Protein AF-A0A7V4LSP0-F1 (afdb_monomer_lite)

pLDDT: mean 80.04, std 18.29, range [39.62, 95.56]

Structure (mmCIF, N/CA/C/O backbone):
data_AF-A0A7V4LSP0-F1
#
_entry.id   AF-A0A7V4LSP0-F1
#
loop_
_atom_site.group_PDB
_atom_site.id
_atom_site.type_symbol
_atom_site.label_atom_id
_atom_site.label_alt_id
_atom_site.label_comp_id
_atom_site.label_asym_id
_atom_site.label_entity_id
_atom_site.label_seq_id
_atom_site.pdbx_PDB_ins_code
_atom_site.Cartn_x
_atom_site.Cartn_y
_atom_site.Cartn_z
_atom_site.occupancy
_atom_site.B_iso_or_equiv
_atom_site.auth_seq_id
_atom_site.auth_comp_id
_atom_site.auth_asym_id
_atom_site.auth_atom_id
_atom_site.pdbx_PDB_model_num
ATOM 1 N N . MET A 1 1 ? -44.262 -15.028 1.780 1.00 39.62 1 MET A N 1
ATOM 2 C CA . MET A 1 1 ? -43.060 -15.680 1.223 1.00 39.62 1 MET A CA 1
ATOM 3 C C . MET A 1 1 ? -42.095 -14.591 0.807 1.00 39.62 1 MET A C 1
ATOM 5 O O . MET A 1 1 ? -42.465 -13.709 0.047 1.00 39.62 1 MET A O 1
ATOM 9 N N . SER A 1 2 ? -40.934 -14.602 1.445 1.00 48.31 2 SER A N 1
ATOM 10 C CA . SER A 1 2 ? -39.874 -13.602 1.393 1.00 48.31 2 SER A CA 1
ATOM 11 C C . SER A 1 2 ? -39.230 -13.470 0.014 1.00 48.31 2 SER A C 1
ATOM 13 O O . SER A 1 2 ? -39.132 -14.453 -0.711 1.00 48.31 2 SER A O 1
ATOM 15 N N . GLY A 1 3 ? -38.656 -12.297 -0.259 1.00 48.94 3 GLY A N 1
ATOM 16 C CA . GLY A 1 3 ? -37.462 -12.210 -1.098 1.00 48.94 3 GLY A CA 1
ATOM 17 C C . GLY A 1 3 ? -37.535 -11.195 -2.226 1.00 48.94 3 GLY A C 1
ATOM 18 O O . GLY A 1 3 ? -37.890 -11.529 -3.349 1.00 48.94 3 GLY A O 1
ATOM 19 N N . THR A 1 4 ? -37.062 -9.977 -1.973 1.00 49.97 4 THR A N 1
ATOM 20 C CA . THR A 1 4 ? -36.432 -9.178 -3.033 1.00 49.97 4 THR A CA 1
ATOM 21 C C . THR A 1 4 ? -35.316 -8.341 -2.420 1.00 49.97 4 THR A C 1
ATOM 23 O O . THR A 1 4 ? -35.456 -7.154 -2.156 1.00 49.97 4 THR A O 1
ATOM 26 N N . GLY A 1 5 ? -34.200 -9.003 -2.122 1.00 51.50 5 GLY A N 1
ATOM 27 C CA . GLY A 1 5 ? -32.934 -8.337 -1.842 1.00 51.50 5 GLY A CA 1
ATOM 28 C C . GLY A 1 5 ? -32.097 -8.319 -3.112 1.00 51.50 5 GLY A C 1
ATOM 29 O O . GLY A 1 5 ? -31.270 -9.205 -3.298 1.00 51.50 5 GLY A O 1
ATOM 30 N N . LEU A 1 6 ? -32.309 -7.338 -3.991 1.00 52.31 6 LEU A N 1
ATOM 31 C CA . LEU A 1 6 ? -31.397 -7.102 -5.108 1.00 52.31 6 LEU A CA 1
ATOM 32 C C . LEU A 1 6 ? -30.234 -6.243 -4.591 1.00 52.31 6 LEU A C 1
ATOM 34 O O . LEU A 1 6 ? -30.315 -5.018 -4.536 1.00 52.31 6 LEU A O 1
ATOM 38 N N . ARG A 1 7 ? -29.156 -6.893 -4.144 1.00 53.59 7 ARG A N 1
ATOM 39 C CA . ARG A 1 7 ? -27.875 -6.213 -3.924 1.00 53.59 7 ARG A CA 1
ATOM 40 C C . ARG A 1 7 ? -27.174 -6.119 -5.274 1.00 53.59 7 ARG A C 1
ATOM 42 O O . ARG A 1 7 ? -26.738 -7.131 -5.811 1.00 53.59 7 ARG A O 1
ATOM 49 N N . VAL A 1 8 ? -27.085 -4.907 -5.815 1.00 42.62 8 VAL A N 1
ATOM 50 C CA . VAL A 1 8 ? -26.252 -4.598 -6.981 1.00 42.62 8 VAL A CA 1
ATOM 51 C C . VAL A 1 8 ? -24.793 -4.746 -6.547 1.00 42.62 8 VAL A C 1
ATOM 53 O O . VAL A 1 8 ? -24.240 -3.876 -5.876 1.00 42.62 8 VAL A O 1
ATOM 56 N N . ALA A 1 9 ? -24.186 -5.890 -6.859 1.00 42.22 9 ALA A N 1
ATOM 57 C CA . ALA A 1 9 ? -22.757 -6.093 -6.692 1.00 42.22 9 ALA A CA 1
ATOM 58 C C . ALA A 1 9 ? -22.023 -5.376 -7.835 1.00 42.22 9 ALA A C 1
ATOM 60 O O . ALA A 1 9 ? -22.180 -5.726 -8.999 1.00 42.22 9 ALA A O 1
ATOM 61 N N . ALA A 1 10 ? -21.299 -4.329 -7.441 1.00 40.44 10 ALA A N 1
ATOM 62 C CA . ALA A 1 10 ? -20.162 -3.673 -8.082 1.00 40.44 10 ALA A CA 1
ATOM 63 C C . ALA A 1 10 ? -19.897 -3.973 -9.572 1.00 40.44 10 ALA A C 1
ATOM 65 O O . ALA A 1 10 ? -19.466 -5.062 -9.943 1.00 40.44 10 ALA A O 1
ATOM 66 N N . ALA A 1 11 ? -20.015 -2.924 -10.389 1.00 40.06 11 ALA A N 1
ATOM 67 C CA . ALA A 1 11 ? -19.387 -2.837 -11.699 1.00 40.06 11 ALA A CA 1
ATOM 68 C C . ALA A 1 11 ? -17.893 -3.211 -11.607 1.00 40.06 11 ALA A C 1
ATOM 70 O O . ALA A 1 11 ? -17.111 -2.524 -10.945 1.00 40.06 11 ALA A O 1
ATOM 71 N N . ALA A 1 12 ? -17.509 -4.306 -12.262 1.00 40.72 12 ALA A N 1
ATOM 72 C CA . ALA A 1 12 ? -16.120 -4.592 -12.589 1.00 40.72 12 ALA A CA 1
ATOM 73 C C . ALA A 1 12 ? -15.715 -3.670 -13.757 1.00 40.72 12 ALA A C 1
ATOM 75 O O . ALA A 1 12 ? -16.438 -3.633 -14.755 1.00 40.72 12 ALA A O 1
ATOM 76 N N . PRO A 1 13 ? -14.628 -2.885 -13.648 1.00 44.31 13 PRO A N 1
ATOM 77 C CA . PRO A 1 13 ? -14.206 -2.014 -14.733 1.00 44.31 13 PRO A CA 1
ATOM 78 C C . PRO A 1 13 ? -13.629 -2.838 -15.892 1.00 44.31 13 PRO A C 1
ATOM 80 O O . PRO A 1 13 ? -12.996 -3.874 -15.692 1.00 44.31 13 PRO A O 1
ATOM 83 N N . GLU A 1 14 ? -13.889 -2.350 -17.101 1.00 42.56 14 GLU A N 1
ATOM 84 C CA . GLU A 1 14 ? -13.609 -2.971 -18.394 1.00 42.56 14 GLU A CA 1
ATOM 85 C C . GLU A 1 14 ? -12.152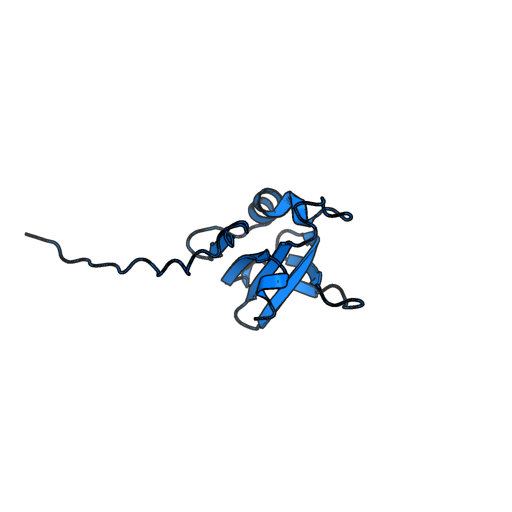 -3.430 -18.572 1.00 42.56 14 GLU A C 1
ATOM 87 O O . GLU A 1 14 ? -11.186 -2.703 -18.321 1.00 42.56 14 GLU A O 1
ATOM 92 N N . GLN A 1 15 ? -12.021 -4.657 -19.075 1.00 41.47 15 GLN A N 1
ATOM 93 C CA . GLN A 1 15 ? -10.775 -5.333 -19.414 1.00 41.47 15 GLN A CA 1
ATOM 94 C C . GLN A 1 15 ? -10.058 -4.655 -20.589 1.00 41.47 15 GLN A C 1
ATOM 96 O O . GLN A 1 15 ? -10.555 -4.632 -21.714 1.00 41.47 15 GLN A O 1
ATOM 101 N N . LYS A 1 16 ? -8.822 -4.192 -20.363 1.00 43.00 16 LYS A N 1
ATOM 102 C CA . LYS A 1 16 ? -7.836 -4.007 -21.438 1.00 43.00 16 LYS A CA 1
ATOM 103 C C . LYS A 1 16 ? -7.025 -5.291 -21.585 1.00 43.00 16 LYS A C 1
ATOM 105 O O . LYS A 1 16 ? -6.235 -5.640 -20.711 1.00 43.00 16 LYS A O 1
ATOM 110 N N . ALA A 1 17 ? -7.232 -5.977 -22.704 1.00 41.53 17 ALA A N 1
ATOM 111 C CA . ALA A 1 17 ? -6.525 -7.195 -23.076 1.00 41.53 17 ALA A CA 1
ATOM 112 C C . ALA A 1 17 ? -4.993 -7.021 -22.987 1.00 41.53 17 ALA A C 1
ATOM 114 O O . ALA A 1 17 ? -4.429 -6.104 -23.582 1.00 41.53 17 ALA A O 1
ATOM 115 N N . GLY A 1 18 ? -4.331 -7.915 -22.244 1.00 52.09 18 GLY A N 1
ATOM 116 C CA . GLY A 1 18 ? -2.868 -8.044 -22.195 1.00 52.09 18 GLY A CA 1
ATOM 117 C C . GLY A 1 18 ? -2.161 -7.470 -20.961 1.00 52.09 18 GLY A C 1
ATOM 118 O O . GLY A 1 18 ? -0.952 -7.651 -20.840 1.00 52.09 18 GLY A O 1
ATOM 119 N N . ARG A 1 19 ? -2.870 -6.817 -20.030 1.00 54.78 19 ARG A N 1
ATOM 120 C CA . ARG A 1 19 ? -2.296 -6.352 -18.751 1.00 54.78 19 ARG A CA 1
ATOM 121 C C . ARG A 1 19 ? -2.916 -7.116 -17.578 1.00 54.78 19 ARG A C 1
ATOM 123 O O . ARG A 1 19 ? -4.108 -7.415 -17.640 1.00 54.78 19 ARG A O 1
ATOM 130 N N . PRO A 1 20 ? -2.143 -7.456 -16.528 1.00 57.84 20 PRO A N 1
ATOM 131 C CA . PRO A 1 20 ? -2.702 -8.091 -15.340 1.00 57.84 20 PRO A CA 1
ATOM 132 C C . PRO A 1 20 ? -3.793 -7.195 -14.749 1.00 57.84 20 PRO A C 1
ATOM 134 O O . PRO A 1 20 ? -3.569 -5.999 -14.553 1.00 57.84 20 PRO A O 1
ATOM 137 N N . GLU A 1 21 ? -4.975 -7.769 -14.505 1.00 65.25 21 GLU A N 1
ATOM 138 C CA . GLU A 1 21 ? -6.111 -7.027 -13.959 1.00 65.25 21 GLU A CA 1
ATOM 139 C C . GLU A 1 21 ? -5.721 -6.329 -12.647 1.00 65.25 21 GLU A C 1
ATOM 141 O O . GLU A 1 21 ? -5.006 -6.912 -11.817 1.00 65.25 21 GLU A O 1
ATOM 146 N N . PRO A 1 22 ? -6.182 -5.082 -12.436 1.00 76.50 22 PRO A N 1
ATOM 147 C CA . PRO A 1 22 ? -5.886 -4.363 -11.217 1.00 76.50 22 PRO A CA 1
ATOM 148 C C . PRO A 1 22 ? -6.498 -5.101 -10.024 1.00 76.50 22 PRO A C 1
ATOM 150 O O . PRO A 1 22 ? -7.713 -5.275 -9.934 1.00 76.50 22 PRO A O 1
ATOM 153 N N . LYS A 1 23 ? -5.655 -5.533 -9.082 1.00 87.50 23 LYS A N 1
ATOM 154 C CA . LYS A 1 23 ? -6.122 -6.214 -7.868 1.00 87.50 23 LYS A CA 1
ATOM 155 C C . LYS A 1 23 ? -6.545 -5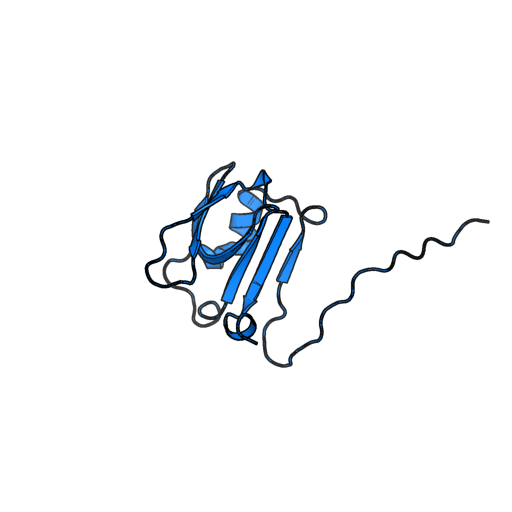.171 -6.852 1.00 87.50 23 LYS A C 1
ATOM 157 O O . LYS A 1 23 ? -5.709 -4.381 -6.419 1.00 87.50 23 LYS A O 1
ATOM 162 N N . ILE A 1 24 ? -7.818 -5.180 -6.471 1.00 91.38 24 ILE A N 1
ATOM 163 C CA . ILE A 1 24 ? -8.408 -4.214 -5.540 1.00 91.38 24 ILE A CA 1
ATOM 164 C C . ILE A 1 24 ? -8.739 -4.926 -4.232 1.00 91.38 24 ILE A C 1
ATOM 166 O O . ILE A 1 24 ? -9.481 -5.903 -4.216 1.00 91.38 24 ILE A O 1
ATOM 170 N N . TYR A 1 25 ? -8.221 -4.397 -3.131 1.00 93.94 25 TYR A N 1
ATOM 171 C CA . TYR A 1 25 ? -8.506 -4.851 -1.781 1.00 93.94 25 TYR A CA 1
ATOM 172 C C . TYR A 1 25 ? -9.188 -3.710 -1.038 1.00 93.94 25 TYR A C 1
ATOM 174 O O . TYR A 1 25 ? -8.608 -2.632 -0.896 1.00 93.94 25 TYR A O 1
ATOM 182 N N . LYS A 1 26 ? -10.403 -3.935 -0.537 1.00 93.62 26 LYS A N 1
ATOM 183 C CA . LYS A 1 26 ? -11.174 -2.935 0.214 1.00 93.62 26 LYS A CA 1
ATOM 184 C C . LYS A 1 26 ? -11.250 -3.288 1.690 1.00 93.62 26 LYS A C 1
ATOM 186 O O . LYS A 1 26 ? -11.352 -4.461 2.061 1.00 93.62 26 LYS A O 1
ATOM 191 N N . ARG A 1 27 ? -11.247 -2.260 2.538 1.00 87.00 27 ARG A N 1
ATOM 192 C CA . ARG A 1 27 ? -11.562 -2.417 3.957 1.00 87.00 27 ARG A CA 1
ATOM 193 C C . ARG A 1 27 ? -13.037 -2.792 4.089 1.00 87.00 27 ARG A C 1
ATOM 195 O O . ARG A 1 27 ? -13.902 -2.050 3.640 1.00 87.00 27 ARG A O 1
ATOM 202 N N . GLY A 1 28 ? -13.301 -3.948 4.689 1.00 89.06 28 GLY A N 1
ATOM 203 C CA . GLY A 1 28 ? -14.632 -4.563 4.766 1.00 89.06 28 GLY A CA 1
ATOM 204 C C . GLY A 1 28 ? -14.619 -5.987 4.218 1.00 89.06 28 GLY A C 1
ATOM 205 O O . GLY A 1 28 ? -15.096 -6.894 4.890 1.00 89.06 28 GLY A O 1
ATOM 206 N N . ASP A 1 29 ? -13.962 -6.184 3.073 1.00 90.50 29 ASP A N 1
ATOM 207 C CA . ASP A 1 29 ? -13.731 -7.514 2.493 1.00 90.50 29 ASP A CA 1
ATOM 208 C C . ASP A 1 29 ? -12.465 -8.155 3.076 1.00 90.50 29 ASP A C 1
ATOM 210 O O . ASP A 1 29 ? -12.396 -9.365 3.290 1.00 90.50 29 ASP A O 1
ATOM 214 N N . TYR A 1 30 ? -11.460 -7.322 3.373 1.00 92.06 30 TYR A N 1
ATOM 215 C CA . TYR A 1 30 ? -10.176 -7.746 3.918 1.00 92.06 30 TYR A CA 1
ATOM 216 C C . TYR A 1 30 ? -9.840 -7.019 5.220 1.00 92.06 30 TYR A C 1
ATOM 218 O O . TYR A 1 30 ? -10.105 -5.825 5.396 1.00 92.06 30 TYR A O 1
ATOM 226 N N . THR A 1 31 ? -9.185 -7.739 6.133 1.00 92.44 31 THR A N 1
ATOM 227 C CA . THR A 1 31 ? -8.592 -7.158 7.340 1.00 92.44 31 THR A CA 1
ATOM 228 C C . THR A 1 31 ? -7.167 -6.700 7.049 1.00 92.44 31 THR A C 1
ATOM 230 O O . THR A 1 31 ? -6.244 -7.511 6.961 1.00 92.44 31 THR A O 1
ATOM 233 N N . PHE A 1 32 ? -6.969 -5.387 6.941 1.00 93.44 32 PHE A N 1
ATOM 234 C CA . PHE A 1 32 ? -5.636 -4.814 6.769 1.00 93.44 32 PHE A CA 1
ATOM 235 C C . PHE A 1 32 ? -4.880 -4.799 8.094 1.00 93.44 32 PHE A C 1
ATOM 237 O O . PHE A 1 32 ? -5.154 -4.002 8.988 1.00 93.44 32 PHE A O 1
ATOM 244 N N . ASN A 1 33 ? -3.912 -5.703 8.198 1.00 93.75 33 ASN A N 1
ATOM 245 C CA . ASN A 1 33 ? -2.911 -5.754 9.252 1.00 93.75 33 ASN A CA 1
ATOM 246 C C . ASN A 1 33 ? -1.531 -6.013 8.628 1.00 93.75 33 ASN A C 1
ATOM 248 O O . ASN A 1 33 ? -1.422 -6.310 7.435 1.00 93.75 33 ASN A O 1
ATOM 252 N N . ARG A 1 34 ? -0.476 -5.929 9.443 1.00 93.38 34 ARG A N 1
ATOM 253 C CA . ARG A 1 34 ? 0.901 -6.175 8.998 1.00 93.38 34 ARG A CA 1
ATOM 254 C C . ARG A 1 34 ? 1.049 -7.488 8.220 1.00 93.38 34 ARG A C 1
ATOM 256 O O . ARG A 1 34 ? 1.582 -7.476 7.117 1.00 93.38 34 ARG A O 1
ATOM 263 N N . ARG A 1 35 ? 0.522 -8.597 8.756 1.00 93.31 35 ARG A N 1
ATOM 264 C CA . ARG A 1 35 ? 0.641 -9.934 8.149 1.00 93.31 35 ARG A CA 1
ATOM 265 C C . ARG A 1 35 ? -0.031 -10.001 6.780 1.00 93.31 35 ARG A C 1
ATOM 267 O O . ARG A 1 35 ? 0.523 -10.594 5.857 1.00 93.31 35 ARG A O 1
ATOM 274 N N . PHE A 1 36 ? -1.211 -9.397 6.644 1.00 93.69 36 PHE A N 1
ATOM 275 C CA . PHE A 1 36 ? -1.912 -9.306 5.368 1.00 93.69 36 PHE A CA 1
ATOM 276 C C . PHE A 1 36 ? -1.047 -8.588 4.332 1.00 93.69 36 PHE A C 1
ATOM 278 O O . PHE A 1 36 ? -0.852 -9.115 3.239 1.00 93.69 36 PHE A O 1
ATOM 285 N N . ILE A 1 37 ? -0.477 -7.435 4.699 1.00 94.00 37 ILE A N 1
ATOM 286 C CA . ILE A 1 37 ? 0.325 -6.632 3.775 1.00 94.00 37 ILE A CA 1
ATOM 287 C C . ILE A 1 37 ? 1.613 -7.369 3.381 1.00 94.00 37 ILE A C 1
ATOM 289 O O . ILE A 1 37 ? 1.921 -7.474 2.196 1.00 94.00 37 ILE A O 1
ATOM 293 N N . GLU A 1 38 ? 2.331 -7.939 4.350 1.00 92.06 38 GLU A N 1
ATOM 294 C CA . GLU A 1 38 ? 3.550 -8.722 4.101 1.00 92.06 38 GLU A CA 1
ATOM 295 C C . GLU A 1 38 ? 3.291 -9.920 3.178 1.00 92.06 38 GLU A C 1
ATOM 297 O O . GLU A 1 38 ? 4.107 -10.221 2.311 1.00 92.06 38 GLU A O 1
ATOM 302 N N . THR A 1 39 ? 2.140 -10.582 3.325 1.00 91.19 39 THR A N 1
ATOM 303 C CA . THR A 1 39 ? 1.805 -11.770 2.528 1.00 91.19 39 THR A CA 1
ATOM 304 C C . THR A 1 39 ? 1.354 -11.395 1.116 1.00 91.19 39 THR A C 1
ATOM 306 O O . THR A 1 39 ? 1.874 -11.933 0.140 1.00 91.19 39 THR A O 1
ATOM 309 N N . GLN A 1 40 ? 0.391 -10.476 0.990 1.00 91.31 40 GLN A N 1
ATOM 310 C CA . GLN A 1 40 ? -0.219 -10.136 -0.301 1.00 91.31 40 GLN A CA 1
ATOM 311 C C . GLN A 1 40 ? 0.675 -9.252 -1.176 1.00 91.31 40 GLN A C 1
ATOM 313 O O . GLN A 1 40 ? 0.576 -9.310 -2.400 1.00 91.31 40 GLN A O 1
ATOM 318 N N . PHE A 1 41 ? 1.559 -8.456 -0.569 1.00 91.25 41 PHE A N 1
ATOM 319 C CA . PHE A 1 41 ? 2.402 -7.485 -1.272 1.00 91.25 41 PHE A CA 1
ATOM 320 C C . PHE A 1 41 ? 3.897 -7.750 -1.074 1.00 91.25 41 PHE A C 1
ATOM 322 O O . PHE A 1 41 ? 4.704 -6.833 -1.191 1.00 91.25 41 PHE A O 1
ATOM 329 N N . SER A 1 42 ? 4.282 -9.001 -0.806 1.00 89.50 42 SER A N 1
ATOM 330 C CA . SER A 1 42 ? 5.681 -9.420 -0.615 1.00 89.50 42 SER A CA 1
ATOM 331 C C . SER A 1 42 ? 6.633 -8.925 -1.720 1.00 89.50 42 SER A C 1
ATOM 333 O O . SER A 1 42 ? 7.750 -8.500 -1.423 1.00 89.50 42 SER A O 1
ATOM 335 N N . GLY A 1 43 ? 6.184 -8.891 -2.981 1.00 86.62 43 GLY A N 1
ATOM 336 C CA . GLY A 1 43 ? 6.953 -8.358 -4.115 1.00 86.62 43 GLY A CA 1
ATOM 337 C C . GLY A 1 43 ? 7.330 -6.875 -3.979 1.00 86.62 43 GLY A C 1
ATOM 338 O O . GLY A 1 43 ? 8.417 -6.475 -4.389 1.00 86.62 43 GLY A O 1
ATOM 339 N N . PHE A 1 44 ? 6.501 -6.070 -3.304 1.00 89.06 44 PHE A N 1
ATOM 340 C CA . PHE A 1 44 ? 6.731 -4.635 -3.095 1.00 89.06 44 PHE A CA 1
ATOM 341 C C . PHE A 1 44 ? 7.722 -4.320 -1.968 1.00 89.06 44 PHE A C 1
ATOM 343 O O . PHE A 1 44 ? 8.095 -3.160 -1.815 1.00 89.06 44 PHE A O 1
ATOM 350 N N . PHE A 1 45 ? 8.171 -5.309 -1.191 1.00 88.88 45 PHE A N 1
ATOM 351 C CA . PHE A 1 45 ? 9.238 -5.127 -0.195 1.00 88.88 45 PHE A CA 1
ATOM 352 C C . PHE A 1 45 ? 10.640 -5.276 -0.797 1.00 88.88 45 PHE A C 1
ATOM 354 O O . PHE A 1 45 ? 11.642 -4.994 -0.138 1.00 88.88 45 PHE A O 1
ATOM 361 N N . ARG A 1 46 ? 10.741 -5.733 -2.050 1.00 84.81 46 ARG A N 1
ATOM 362 C CA . ARG A 1 46 ? 12.031 -5.915 -2.715 1.00 84.81 46 ARG A CA 1
ATOM 363 C C . ARG A 1 46 ? 12.601 -4.568 -3.148 1.00 84.81 46 ARG A C 1
ATOM 365 O O . ARG A 1 46 ? 11.905 -3.726 -3.711 1.00 84.81 46 ARG A O 1
ATOM 372 N N . LEU A 1 47 ? 13.904 -4.386 -2.926 1.00 74.31 47 LEU A N 1
ATOM 373 C CA . LEU A 1 47 ? 14.625 -3.196 -3.387 1.00 74.31 47 LEU A CA 1
ATOM 374 C C . LEU A 1 47 ? 14.714 -3.151 -4.922 1.00 74.31 47 LEU A C 1
ATOM 376 O O . LEU A 1 47 ? 14.621 -2.078 -5.516 1.00 74.31 47 LEU A O 1
ATOM 380 N N . VAL A 1 48 ? 14.871 -4.325 -5.541 1.00 70.44 48 VAL A N 1
ATOM 381 C CA . VAL A 1 48 ? 14.923 -4.522 -6.992 1.00 70.44 48 VAL A CA 1
ATOM 382 C C . VAL A 1 48 ? 13.648 -5.256 -7.413 1.00 70.44 48 VAL A C 1
ATOM 384 O O . VAL A 1 48 ? 13.510 -6.444 -7.107 1.00 70.44 48 VAL A O 1
ATOM 387 N N . PRO A 1 49 ? 12.696 -4.566 -8.064 1.00 67.94 49 PRO A N 1
ATOM 388 C CA . PRO A 1 49 ? 11.524 -5.209 -8.641 1.00 67.94 49 PRO A CA 1
ATOM 389 C C . PRO A 1 49 ? 11.948 -6.216 -9.709 1.00 67.94 49 PRO A C 1
ATOM 391 O O . PRO A 1 49 ? 12.883 -5.960 -10.469 1.00 67.94 49 PRO A O 1
ATOM 394 N N . SER A 1 50 ? 11.253 -7.347 -9.783 1.00 67.56 50 SER A N 1
ATOM 395 C CA . SER A 1 50 ? 11.418 -8.263 -10.912 1.00 67.56 50 SER A CA 1
ATOM 396 C C . SER A 1 50 ? 10.888 -7.622 -12.204 1.00 67.56 50 SER A C 1
ATOM 398 O O . SER A 1 50 ? 10.072 -6.702 -12.149 1.00 67.56 50 SER A O 1
ATOM 400 N N . GLU A 1 51 ? 11.312 -8.102 -13.378 1.00 65.75 51 GLU A N 1
ATOM 401 C CA . GLU A 1 51 ? 10.857 -7.569 -14.678 1.00 65.75 51 GLU A CA 1
ATOM 402 C C . GLU A 1 51 ? 9.323 -7.546 -14.825 1.00 65.75 51 GLU A C 1
ATOM 404 O O . GLU A 1 51 ? 8.786 -6.663 -15.482 1.00 65.75 51 GLU A O 1
ATOM 409 N N . ALA A 1 52 ? 8.618 -8.472 -14.165 1.00 65.56 52 ALA A N 1
ATOM 410 C CA . ALA A 1 52 ? 7.157 -8.542 -14.150 1.00 65.56 52 ALA A CA 1
ATOM 411 C C . ALA A 1 52 ? 6.493 -7.541 -13.181 1.00 65.56 52 ALA A C 1
ATOM 413 O O . ALA A 1 52 ? 5.316 -7.220 -13.326 1.00 65.56 52 ALA A O 1
ATOM 414 N N . GLU A 1 53 ? 7.229 -7.059 -12.178 1.00 65.88 53 GLU A N 1
ATOM 415 C CA . GLU A 1 53 ? 6.729 -6.173 -11.119 1.00 65.88 53 GLU A CA 1
ATOM 416 C C . GLU A 1 53 ? 7.228 -4.730 -11.283 1.00 65.88 53 GLU A C 1
ATOM 418 O O . GLU A 1 53 ? 6.684 -3.822 -10.660 1.00 65.88 53 GLU A O 1
ATOM 423 N N . LYS A 1 54 ? 8.240 -4.491 -12.132 1.00 72.38 54 LYS A N 1
ATOM 424 C CA . LYS A 1 54 ? 8.858 -3.168 -12.346 1.00 72.38 54 LYS A CA 1
ATOM 425 C C . LYS A 1 54 ? 7.868 -2.103 -12.817 1.00 72.38 54 LYS A C 1
ATOM 427 O O . LYS A 1 54 ? 8.093 -0.910 -12.598 1.00 72.38 54 LYS A O 1
ATOM 432 N N . ASP A 1 55 ? 6.802 -2.544 -13.473 1.00 80.12 55 ASP A N 1
ATOM 433 C CA . ASP A 1 55 ? 5.767 -1.686 -14.023 1.00 80.12 55 ASP A CA 1
ATOM 434 C C . ASP A 1 55 ? 4.496 -1.667 -13.159 1.00 80.12 55 ASP A C 1
ATOM 436 O O . ASP A 1 55 ? 3.543 -0.973 -13.501 1.00 80.12 55 ASP A O 1
ATOM 440 N N . LEU A 1 56 ? 4.475 -2.369 -12.021 1.00 85.50 56 LEU A N 1
ATOM 441 C CA . LEU A 1 56 ? 3.364 -2.346 -11.073 1.00 85.50 56 LEU A CA 1
ATOM 442 C C . LEU A 1 56 ? 3.560 -1.271 -9.999 1.00 85.50 56 LEU A C 1
ATOM 444 O O . LEU A 1 56 ? 4.671 -0.966 -9.566 1.00 85.50 56 LEU A O 1
ATOM 448 N N . VAL A 1 57 ? 2.447 -0.707 -9.544 1.00 90.06 57 VAL A N 1
ATOM 449 C CA . VAL A 1 57 ? 2.378 0.324 -8.507 1.00 90.06 57 VAL A CA 1
ATOM 450 C C . VAL A 1 57 ? 1.355 -0.060 -7.449 1.00 90.06 57 VAL A C 1
ATOM 452 O O . VAL A 1 57 ? 0.321 -0.662 -7.755 1.00 90.06 57 VAL A O 1
ATOM 455 N N . LEU A 1 58 ? 1.637 0.320 -6.203 1.00 91.75 58 LEU A N 1
ATOM 456 C CA . LEU A 1 58 ? 0.685 0.232 -5.106 1.00 91.75 58 LEU A CA 1
ATOM 457 C C . LEU A 1 58 ? -0.064 1.560 -4.992 1.00 91.75 58 LEU A C 1
ATOM 459 O O . LEU A 1 58 ? 0.541 2.603 -4.752 1.00 91.75 58 LEU A O 1
ATOM 463 N N . VAL A 1 59 ? -1.380 1.517 -5.129 1.00 92.94 59 VAL A N 1
ATOM 464 C CA . VAL A 1 59 ? -2.267 2.658 -4.917 1.00 92.94 59 VAL A CA 1
ATOM 465 C C . VAL A 1 59 ? -2.929 2.485 -3.559 1.00 92.94 59 VAL A C 1
ATOM 467 O O . VAL A 1 59 ? -3.709 1.557 -3.363 1.00 92.94 59 VAL A O 1
ATOM 470 N N . ILE A 1 60 ? -2.606 3.347 -2.603 1.00 94.62 60 ILE A N 1
ATOM 471 C CA . ILE A 1 60 ? -3.127 3.269 -1.237 1.00 94.62 60 ILE A CA 1
ATOM 472 C C . ILE A 1 60 ? -4.066 4.440 -1.022 1.00 94.62 60 ILE A C 1
ATOM 474 O O . ILE A 1 60 ? -3.630 5.588 -0.954 1.00 94.62 60 ILE A O 1
ATOM 478 N N . ARG A 1 61 ? -5.356 4.156 -0.877 1.00 95.06 61 ARG A N 1
ATOM 479 C CA . ARG A 1 61 ? -6.367 5.177 -0.637 1.00 95.06 61 ARG A CA 1
ATOM 480 C C . ARG A 1 61 ? -6.651 5.291 0.850 1.00 95.06 61 ARG A C 1
ATOM 482 O O . ARG A 1 61 ? -7.002 4.313 1.510 1.00 95.06 61 ARG A O 1
ATOM 489 N N . THR A 1 62 ? -6.545 6.506 1.362 1.00 93.81 62 THR A N 1
ATOM 490 C CA . THR A 1 62 ? -6.977 6.881 2.710 1.00 93.81 62 THR A CA 1
ATOM 491 C C . THR A 1 62 ? -8.086 7.934 2.608 1.00 93.81 62 THR A C 1
ATOM 493 O O . THR A 1 62 ? -8.237 8.542 1.548 1.00 93.81 62 THR A O 1
ATOM 496 N N . PRO A 1 63 ? -8.847 8.203 3.685 1.00 90.38 63 PRO A N 1
ATOM 497 C CA . PRO A 1 63 ? -9.821 9.294 3.712 1.00 90.38 63 PRO A CA 1
ATOM 498 C C . PRO A 1 63 ? -9.221 10.671 3.403 1.00 90.38 63 PRO A C 1
ATOM 500 O O . PRO A 1 63 ? -9.931 11.554 2.940 1.00 90.38 63 PRO A O 1
ATOM 503 N N . LYS A 1 64 ? -7.924 10.860 3.680 1.00 90.00 64 LYS A N 1
ATOM 504 C CA . LYS A 1 64 ? -7.227 12.137 3.487 1.00 90.00 64 LYS A CA 1
ATOM 505 C C . LYS A 1 64 ? -6.739 12.308 2.052 1.00 90.00 64 LYS A C 1
ATOM 507 O O . LYS A 1 64 ? -6.887 13.382 1.485 1.00 90.00 64 LYS A O 1
ATOM 512 N N . GLN A 1 65 ? -6.117 11.267 1.499 1.00 91.62 65 GLN A N 1
ATOM 513 C CA . GLN A 1 65 ? -5.512 11.293 0.167 1.00 91.62 65 GLN A CA 1
ATOM 514 C C . GLN A 1 65 ? -5.167 9.893 -0.352 1.00 91.62 65 GLN A C 1
ATOM 516 O O . GLN A 1 65 ? -5.212 8.897 0.380 1.00 91.62 65 GLN A O 1
ATOM 521 N N . GLU A 1 66 ? -4.782 9.837 -1.623 1.00 92.44 66 GLU A N 1
ATOM 522 C CA . GLU A 1 66 ? -4.288 8.642 -2.296 1.00 92.44 66 GLU A CA 1
ATOM 523 C C . GLU A 1 66 ? -2.766 8.709 -2.464 1.00 92.44 66 GLU A C 1
ATOM 525 O O . GLU A 1 66 ? -2.214 9.740 -2.847 1.00 92.44 66 GLU A O 1
ATOM 530 N N . TYR A 1 67 ? -2.087 7.601 -2.176 1.00 92.81 67 TYR A N 1
ATOM 531 C CA . TYR A 1 67 ? -0.642 7.473 -2.306 1.00 92.81 67 TYR A CA 1
ATOM 532 C C . TYR A 1 67 ? -0.284 6.482 -3.407 1.00 92.81 67 TYR A C 1
ATOM 534 O O . TYR A 1 67 ? -0.760 5.347 -3.408 1.00 92.81 67 TYR A O 1
ATOM 542 N N . LEU A 1 68 ? 0.618 6.894 -4.295 1.00 92.25 68 LEU A N 1
ATOM 543 C CA . LEU A 1 68 ? 1.188 6.055 -5.345 1.00 92.25 68 LEU A CA 1
ATOM 544 C C . LEU A 1 68 ? 2.587 5.605 -4.936 1.00 92.25 68 LEU A C 1
ATOM 546 O O . LEU A 1 68 ? 3.543 6.381 -5.004 1.00 92.25 68 LEU A O 1
ATOM 550 N N . ALA A 1 69 ? 2.708 4.355 -4.506 1.00 91.94 69 ALA A N 1
ATOM 551 C CA . ALA A 1 69 ? 3.950 3.764 -4.037 1.00 91.94 69 ALA A CA 1
ATOM 552 C C . ALA A 1 69 ? 4.578 2.841 -5.080 1.00 91.94 69 ALA A C 1
ATOM 554 O O . ALA A 1 69 ? 3.915 1.997 -5.683 1.00 91.94 69 ALA A O 1
ATOM 555 N N . LYS A 1 70 ? 5.898 2.962 -5.231 1.00 89.81 70 LYS A N 1
ATOM 556 C CA . LYS A 1 70 ? 6.721 2.016 -5.990 1.00 89.81 70 LYS A CA 1
ATOM 557 C C . LYS A 1 70 ? 7.115 0.807 -5.142 1.00 89.81 70 LYS A C 1
ATOM 559 O O . LYS A 1 70 ? 7.226 -0.296 -5.659 1.00 89.81 70 LYS A O 1
ATOM 564 N N . ARG A 1 71 ? 7.365 1.021 -3.848 1.00 91.19 71 ARG A N 1
ATOM 565 C CA . ARG A 1 71 ? 7.740 -0.036 -2.900 1.00 91.19 71 ARG A C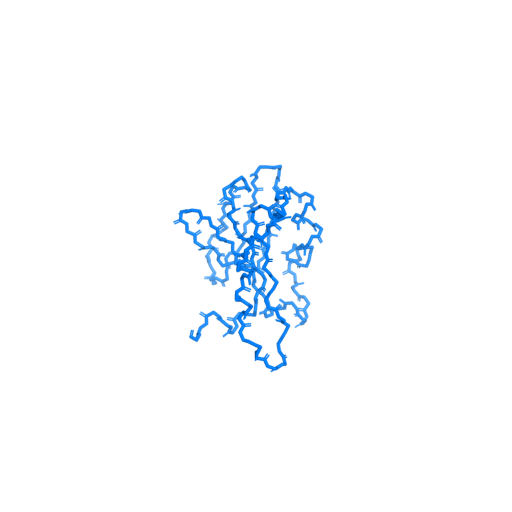A 1
ATOM 566 C C . ARG A 1 71 ? 7.311 0.307 -1.478 1.00 91.19 71 ARG A C 1
ATOM 568 O O . ARG A 1 71 ? 7.064 1.473 -1.160 1.00 91.19 71 ARG A O 1
ATOM 575 N N . ILE A 1 72 ? 7.314 -0.705 -0.624 1.00 93.69 72 ILE A N 1
ATOM 576 C CA . ILE A 1 72 ? 7.169 -0.587 0.823 1.00 93.69 72 ILE A CA 1
ATOM 577 C C . ILE A 1 72 ? 8.571 -0.710 1.422 1.00 93.69 72 ILE A C 1
ATOM 579 O O . ILE A 1 72 ? 9.213 -1.749 1.300 1.00 93.69 72 ILE A O 1
ATOM 583 N N . SER A 1 73 ? 9.072 0.359 2.039 1.00 92.62 73 SER A N 1
ATOM 584 C CA . SER A 1 73 ? 10.406 0.364 2.652 1.00 92.62 73 SER A CA 1
ATOM 585 C C . SER A 1 73 ? 10.425 -0.405 3.971 1.00 92.62 73 SER A C 1
ATOM 587 O O . SER A 1 73 ? 11.375 -1.125 4.263 1.00 92.62 73 SER A O 1
ATOM 589 N N . ARG A 1 74 ? 9.386 -0.221 4.794 1.00 92.81 74 ARG A N 1
ATOM 590 C CA . ARG A 1 74 ? 9.256 -0.856 6.109 1.00 92.81 74 ARG A CA 1
ATOM 591 C C . ARG A 1 74 ? 7.800 -0.869 6.559 1.00 92.81 74 ARG A C 1
ATOM 593 O O . ARG A 1 74 ? 7.003 -0.028 6.151 1.00 92.81 74 ARG A O 1
ATOM 600 N N . ILE A 1 75 ? 7.461 -1.809 7.429 1.00 94.62 75 ILE A N 1
ATOM 601 C CA . ILE A 1 75 ? 6.124 -1.937 8.009 1.00 94.62 75 ILE A CA 1
ATOM 602 C C . ILE A 1 75 ? 6.227 -2.287 9.494 1.00 94.62 75 ILE A C 1
ATOM 604 O O . ILE A 1 75 ? 7.086 -3.066 9.902 1.00 94.62 75 ILE A O 1
ATOM 608 N N . SER A 1 76 ? 5.366 -1.682 10.304 1.00 94.12 76 SER A N 1
ATOM 609 C CA . SER A 1 76 ? 5.189 -1.955 11.728 1.00 94.12 76 SER A CA 1
ATOM 610 C C . SER A 1 76 ? 3.793 -2.539 11.982 1.00 94.12 76 SER A C 1
ATOM 612 O O . SER A 1 76 ? 3.075 -2.909 11.054 1.00 94.12 76 SER A O 1
ATOM 614 N N . ALA A 1 77 ? 3.398 -2.674 13.250 1.00 92.44 77 ALA A N 1
ATOM 615 C CA . ALA A 1 77 ? 2.062 -3.159 13.595 1.00 92.44 77 ALA A CA 1
ATOM 616 C C . ALA A 1 77 ? 0.944 -2.179 13.187 1.00 92.44 77 ALA A C 1
ATOM 618 O O . ALA A 1 77 ? -0.142 -2.615 12.810 1.00 92.44 77 ALA A O 1
ATOM 619 N N . THR A 1 78 ? 1.209 -0.873 13.260 1.00 94.12 78 THR A N 1
ATOM 620 C CA . THR A 1 78 ? 0.212 0.196 13.079 1.00 94.12 78 THR A CA 1
ATOM 621 C C . THR A 1 78 ? 0.455 1.040 11.839 1.00 94.12 78 THR A C 1
ATOM 623 O O . THR A 1 78 ? -0.471 1.683 11.348 1.00 94.12 78 THR A O 1
ATOM 626 N N . GLU A 1 79 ? 1.677 1.042 11.318 1.00 94.12 79 GLU A N 1
ATOM 627 C CA . GLU A 1 79 ? 2.116 1.964 10.280 1.00 94.12 79 GLU A CA 1
ATOM 628 C C . GLU A 1 79 ? 2.894 1.246 9.184 1.00 94.12 79 GLU A C 1
ATOM 630 O O . GLU A 1 79 ? 3.583 0.254 9.412 1.00 94.12 79 GLU A O 1
ATOM 635 N N . MET A 1 80 ? 2.816 1.789 7.978 1.00 94.69 80 MET A N 1
ATOM 636 C CA . MET A 1 80 ? 3.564 1.351 6.815 1.00 94.69 80 MET A CA 1
ATOM 637 C C . MET A 1 80 ? 4.289 2.546 6.215 1.00 94.69 80 MET A C 1
ATOM 639 O O . MET A 1 80 ? 3.738 3.637 6.116 1.00 94.69 80 MET A O 1
ATOM 643 N N . PHE A 1 81 ? 5.522 2.332 5.784 1.00 95.44 81 PHE A N 1
ATOM 644 C CA . PHE A 1 81 ? 6.339 3.357 5.165 1.00 95.44 81 PHE A CA 1
ATOM 645 C C . PHE A 1 81 ? 6.594 2.989 3.715 1.00 95.44 81 PHE A C 1
ATOM 647 O O . PHE A 1 81 ? 7.091 1.902 3.404 1.00 95.44 81 PHE A O 1
ATOM 654 N N . ILE A 1 82 ? 6.233 3.904 2.829 1.00 94.75 82 ILE A N 1
ATOM 655 C CA . ILE A 1 82 ? 6.226 3.683 1.391 1.00 94.75 82 ILE A CA 1
ATOM 656 C C . ILE A 1 82 ? 7.166 4.650 0.699 1.00 94.75 82 ILE A C 1
ATOM 658 O O . ILE A 1 82 ? 7.295 5.812 1.084 1.00 94.75 82 ILE A O 1
ATOM 662 N N . GLN A 1 83 ? 7.783 4.169 -0.372 1.00 93.19 83 GLN A N 1
ATOM 663 C CA . GLN A 1 83 ? 8.511 5.013 -1.299 1.00 93.19 83 GLN A CA 1
ATOM 664 C C . GLN A 1 83 ? 7.569 5.397 -2.446 1.00 93.19 83 GLN A C 1
ATOM 666 O O . GLN A 1 83 ? 7.146 4.503 -3.193 1.00 93.19 83 GLN A O 1
ATOM 671 N N . PRO A 1 84 ? 7.249 6.689 -2.625 1.00 92.00 84 PRO A N 1
ATOM 672 C CA . PRO A 1 84 ? 6.412 7.126 -3.734 1.00 92.00 84 PRO A CA 1
ATOM 673 C C . PRO A 1 84 ? 7.053 6.837 -5.096 1.00 92.00 84 PRO A C 1
ATOM 675 O O . PRO A 1 84 ? 8.273 6.702 -5.207 1.00 92.00 84 PRO A O 1
ATOM 678 N N . ILE A 1 85 ? 6.233 6.769 -6.148 1.00 88.06 85 ILE A N 1
ATOM 679 C CA . ILE A 1 85 ? 6.720 6.602 -7.529 1.00 88.06 85 ILE A CA 1
ATOM 680 C C . ILE A 1 85 ? 7.539 7.805 -8.020 1.00 88.06 85 ILE A C 1
ATOM 682 O O . ILE A 1 85 ? 8.422 7.655 -8.865 1.00 88.06 85 ILE A O 1
ATOM 686 N N . GLN A 1 86 ? 7.270 8.994 -7.479 1.00 84.62 86 GLN A N 1
ATOM 687 C CA . GLN A 1 86 ? 7.959 10.217 -7.861 1.00 84.62 86 GLN A CA 1
ATOM 688 C C . GLN A 1 86 ? 9.445 10.154 -7.475 1.00 84.62 86 GLN A C 1
ATOM 690 O O . GLN A 1 86 ? 9.809 9.918 -6.320 1.00 84.62 86 GLN A O 1
ATOM 695 N N . VAL A 1 87 ? 10.317 10.370 -8.461 1.00 79.31 87 VAL A N 1
ATOM 696 C CA . VAL A 1 87 ? 11.773 10.335 -8.280 1.00 79.31 87 VAL A CA 1
ATOM 697 C C . VAL A 1 87 ? 12.196 11.435 -7.302 1.00 79.31 87 VAL A C 1
ATOM 699 O O . VAL A 1 87 ? 11.798 12.586 -7.448 1.00 79.31 87 VAL A O 1
ATOM 702 N N . GLY A 1 88 ? 12.988 11.073 -6.288 1.00 81.31 88 GLY A N 1
ATOM 703 C CA . GLY A 1 88 ? 13.445 12.001 -5.246 1.00 81.31 88 GLY A CA 1
ATOM 704 C C . GLY A 1 88 ? 12.411 12.315 -4.158 1.00 81.31 88 GLY A C 1
ATOM 705 O O . GLY A 1 88 ? 12.717 13.075 -3.240 1.00 81.31 88 GLY A O 1
ATOM 706 N N . ALA A 1 89 ? 11.209 11.728 -4.213 1.00 87.31 89 ALA A N 1
ATOM 707 C CA . ALA A 1 89 ? 10.224 11.893 -3.151 1.00 87.31 89 ALA A CA 1
ATOM 708 C C . ALA A 1 89 ? 10.707 11.268 -1.836 1.00 87.31 89 ALA A C 1
ATOM 710 O O . ALA A 1 89 ? 11.346 10.211 -1.814 1.00 87.31 89 ALA A O 1
ATOM 711 N N . LYS A 1 90 ? 10.374 11.926 -0.724 1.00 89.94 90 LYS A N 1
ATOM 712 C CA . LYS A 1 90 ? 10.638 11.394 0.614 1.00 89.94 90 LYS A CA 1
ATOM 713 C C . LYS A 1 90 ? 9.746 10.187 0.889 1.00 89.94 90 LYS A C 1
ATOM 715 O O . LYS A 1 90 ? 8.652 10.069 0.339 1.00 89.94 90 LYS A O 1
ATOM 720 N N . GLU A 1 91 ? 10.227 9.311 1.762 1.00 92.50 91 GLU A N 1
ATOM 721 C CA . GLU A 1 91 ? 9.415 8.237 2.323 1.00 92.50 91 GLU A CA 1
ATOM 722 C C . GLU A 1 91 ? 8.174 8.822 3.007 1.00 92.50 91 GLU A C 1
ATOM 724 O O . GLU A 1 91 ? 8.256 9.827 3.718 1.00 92.50 91 GLU A O 1
ATOM 729 N N . VAL A 1 92 ? 7.028 8.187 2.780 1.00 94.06 92 VAL A N 1
ATOM 730 C CA . VAL A 1 92 ? 5.746 8.599 3.349 1.00 94.06 92 VAL A CA 1
ATOM 731 C C . VAL A 1 92 ? 5.285 7.553 4.349 1.00 94.06 92 VAL A C 1
ATOM 733 O O . VAL A 1 92 ? 5.329 6.355 4.076 1.00 94.06 92 VAL A O 1
ATOM 736 N N . ASN A 1 93 ? 4.830 8.014 5.510 1.00 95.44 93 ASN A N 1
ATOM 737 C CA . ASN A 1 93 ? 4.185 7.180 6.512 1.00 95.44 93 ASN A CA 1
ATOM 738 C C . ASN A 1 93 ? 2.677 7.099 6.246 1.00 95.44 93 ASN A C 1
ATOM 740 O O . ASN A 1 93 ? 2.025 8.116 6.012 1.00 95.44 93 ASN A O 1
ATOM 744 N N . VAL A 1 94 ? 2.131 5.889 6.308 1.00 94.94 94 VAL A N 1
ATOM 745 C CA . VAL A 1 94 ? 0.704 5.610 6.177 1.00 94.94 94 VAL A CA 1
ATOM 746 C C . VAL A 1 94 ? 0.255 4.766 7.363 1.00 94.94 94 VAL A C 1
ATOM 748 O O . VAL A 1 94 ? 0.758 3.664 7.586 1.00 94.94 94 VAL A O 1
ATOM 751 N N . VAL A 1 95 ? -0.737 5.254 8.103 1.00 95.56 95 VAL A N 1
ATOM 752 C CA . VAL A 1 95 ? -1.339 4.520 9.220 1.00 95.56 95 VAL A CA 1
ATOM 753 C C . VAL A 1 95 ? -2.220 3.403 8.666 1.00 95.56 95 VAL A C 1
ATOM 755 O O . VAL A 1 95 ? -3.200 3.662 7.968 1.00 95.56 95 VAL A O 1
ATOM 758 N N . ILE A 1 96 ? -1.907 2.148 9.004 1.00 94.19 96 ILE A N 1
ATOM 759 C CA . ILE A 1 96 ? -2.619 0.963 8.504 1.00 94.19 96 ILE A CA 1
ATOM 760 C C . ILE A 1 96 ? -4.100 1.034 8.865 1.00 94.19 96 ILE A C 1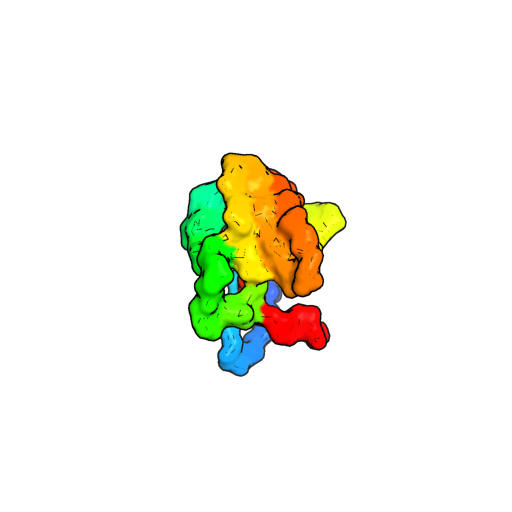
ATOM 762 O O . ILE A 1 96 ? -4.923 0.618 8.063 1.00 94.19 96 ILE A O 1
ATOM 766 N N . GLY A 1 97 ? -4.469 1.591 10.021 1.00 93.94 97 GLY A N 1
ATOM 767 C CA . GLY A 1 97 ? -5.868 1.772 10.426 1.00 93.94 97 GLY A CA 1
ATOM 768 C C . GLY A 1 97 ? -6.690 2.683 9.503 1.00 93.94 97 GLY A C 1
ATOM 769 O O . GLY A 1 97 ? -7.890 2.4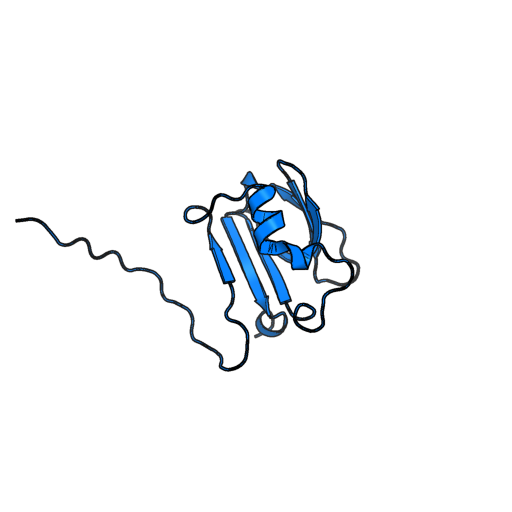65 9.365 1.00 93.94 97 GLY A O 1
ATOM 770 N N . GLU A 1 98 ? -6.057 3.645 8.825 1.00 93.81 98 GLU A N 1
ATOM 771 C CA . GLU A 1 98 ? -6.736 4.640 7.980 1.00 93.81 98 GLU A CA 1
ATOM 772 C C . GLU A 1 98 ? -6.910 4.187 6.519 1.00 93.81 98 GLU A C 1
ATOM 774 O O . GLU A 1 98 ? -7.586 4.854 5.742 1.00 93.81 98 GLU A O 1
ATOM 779 N N . ILE A 1 99 ? -6.310 3.070 6.101 1.00 95.00 99 ILE A N 1
ATOM 780 C CA . ILE A 1 99 ? -6.312 2.657 4.688 1.00 95.00 99 ILE A CA 1
ATOM 781 C C . ILE A 1 99 ? -7.702 2.170 4.256 1.00 95.00 99 ILE A C 1
ATOM 783 O O . ILE A 1 99 ? -8.094 1.062 4.593 1.00 95.00 99 ILE A O 1
ATOM 787 N N . ALA A 1 100 ? -8.454 2.922 3.467 1.00 94.69 100 ALA A N 1
ATOM 788 C CA . ALA A 1 100 ? -9.759 2.470 2.986 1.00 94.69 100 ALA A CA 1
ATOM 789 C C . ALA A 1 100 ? -9.639 1.364 1.921 1.00 94.69 100 ALA A C 1
ATOM 791 O O . ALA A 1 100 ? -10.430 0.422 1.904 1.00 94.69 100 ALA A O 1
ATOM 792 N N . GLU A 1 101 ? -8.636 1.460 1.048 1.00 94.38 101 GLU A N 1
ATOM 793 C CA . GLU A 1 101 ? -8.472 0.575 -0.106 1.00 94.38 101 GLU A CA 1
ATOM 794 C C . GLU A 1 101 ? -6.995 0.501 -0.517 1.00 94.38 101 GLU A C 1
ATOM 796 O O . GLU A 1 101 ? -6.270 1.494 -0.433 1.00 94.38 101 GLU A O 1
ATOM 801 N N . ILE A 1 102 ? -6.550 -0.672 -0.966 1.00 93.94 102 ILE A N 1
ATOM 802 C CA . ILE A 1 102 ? -5.236 -0.882 -1.579 1.00 93.94 102 ILE A CA 1
ATOM 803 C C . ILE A 1 102 ? -5.464 -1.482 -2.956 1.00 93.94 102 ILE A C 1
ATOM 805 O O . ILE A 1 102 ? -6.206 -2.452 -3.094 1.00 93.94 102 ILE A O 1
ATOM 809 N N . GLN A 1 103 ? -4.804 -0.937 -3.969 1.00 92.38 103 GLN A N 1
ATOM 810 C CA . GLN A 1 103 ? -4.862 -1.461 -5.324 1.00 92.38 103 GLN A CA 1
ATOM 811 C C . GLN A 1 103 ? -3.469 -1.729 -5.863 1.00 92.38 103 GLN A C 1
ATOM 813 O O . GLN A 1 103 ? -2.542 -0.964 -5.618 1.00 92.38 103 GLN A O 1
ATOM 818 N N . VAL A 1 104 ? -3.339 -2.792 -6.643 1.00 90.38 104 VAL A N 1
ATOM 819 C CA . VAL A 1 104 ? -2.154 -3.048 -7.458 1.00 90.38 104 VAL A CA 1
ATOM 820 C C . VAL A 1 104 ? -2.544 -2.795 -8.897 1.00 90.38 104 VAL A C 1
ATOM 822 O O . VAL A 1 104 ? -3.454 -3.450 -9.399 1.00 90.38 104 VAL A O 1
ATOM 825 N N . ARG A 1 105 ? -1.889 -1.835 -9.545 1.00 87.75 105 ARG A N 1
ATOM 826 C CA . ARG A 1 105 ? -2.165 -1.457 -10.938 1.00 87.75 105 ARG A CA 1
ATOM 827 C C . ARG A 1 105 ? -0.869 -1.331 -11.724 1.00 87.75 105 ARG A C 1
ATOM 829 O O . ARG A 1 105 ? 0.201 -1.246 -11.129 1.00 87.75 105 ARG A O 1
ATOM 836 N N . HIS A 1 106 ? -0.958 -1.296 -13.048 1.00 84.69 106 HIS A N 1
ATOM 837 C CA . HIS A 1 106 ? 0.185 -0.962 -13.890 1.00 84.69 106 HIS A CA 1
ATOM 838 C C . HIS A 1 106 ? 0.413 0.557 -13.883 1.00 84.69 106 HIS A C 1
ATOM 840 O O . HIS A 1 106 ? -0.542 1.331 -13.932 1.00 84.69 106 HIS A O 1
ATOM 846 N N . LYS A 1 107 ? 1.671 1.008 -13.847 1.00 80.75 107 LYS A N 1
ATOM 847 C CA . LYS A 1 107 ? 2.034 2.435 -13.815 1.00 80.75 107 LYS A CA 1
ATOM 848 C C . LYS A 1 107 ? 1.490 3.202 -15.024 1.00 80.75 107 LYS A C 1
ATOM 850 O O . LYS A 1 107 ? 1.114 4.359 -14.895 1.00 80.75 107 LYS A O 1
ATOM 855 N N . ASP A 1 108 ? 1.405 2.544 -16.180 1.00 76.69 108 ASP A N 1
ATOM 856 C CA . ASP A 1 108 ? 0.892 3.147 -17.419 1.00 76.69 108 ASP A CA 1
ATOM 857 C C . ASP A 1 108 ? -0.610 3.456 -17.352 1.00 76.69 108 ASP A C 1
ATOM 859 O O . ASP A 1 108 ? -1.109 4.242 -18.154 1.00 76.69 108 ASP A O 1
ATOM 863 N N . ASP A 1 109 ? -1.340 2.844 -16.416 1.00 73.38 109 ASP A N 1
ATOM 864 C CA . ASP A 1 109 ? -2.763 3.117 -16.212 1.00 73.38 109 ASP A CA 1
ATOM 865 C C . ASP A 1 109 ? -2.995 4.343 -15.307 1.00 73.38 109 ASP A C 1
ATOM 867 O O . ASP A 1 109 ? -4.138 4.742 -15.110 1.00 73.38 109 ASP A O 1
ATOM 871 N N . LEU A 1 110 ? -1.931 4.959 -14.771 1.00 67.25 110 LEU A N 1
ATOM 872 C CA . LEU A 1 110 ? -2.012 6.191 -13.974 1.00 67.25 110 LEU A CA 1
ATOM 873 C C . LEU A 1 110 ? -2.126 7.467 -14.823 1.00 67.25 110 LEU A C 1
ATOM 875 O O . LEU A 1 110 ? -2.452 8.519 -14.283 1.00 67.25 110 LEU A O 1
ATOM 879 N N . GLY A 1 111 ? -1.796 7.397 -16.117 1.00 54.72 111 GLY A N 1
ATOM 880 C CA . GLY A 1 111 ? -1.603 8.564 -16.987 1.00 54.72 111 GLY A CA 1
ATOM 881 C C . GLY A 1 111 ? -2.536 8.640 -18.195 1.00 54.72 111 GLY A C 1
ATOM 882 O O . GLY A 1 111 ? -2.157 9.257 -19.189 1.00 54.72 111 GLY A O 1
ATOM 883 N N . ARG A 1 112 ? -3.706 7.992 -18.153 1.00 44.84 112 ARG A N 1
ATOM 884 C CA . ARG A 1 112 ? -4.742 8.129 -19.189 1.00 44.84 112 ARG A CA 1
ATOM 885 C C . 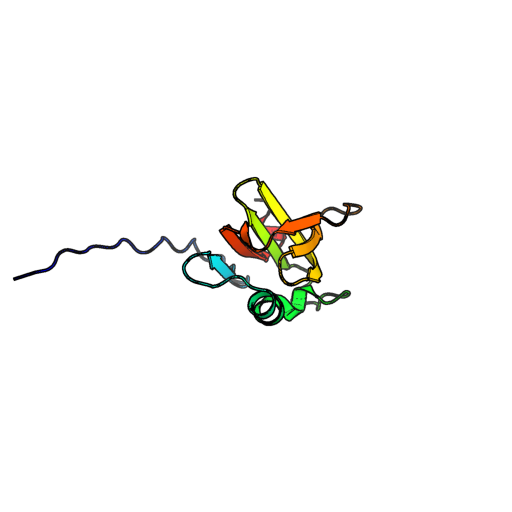ARG A 1 112 ? -5.966 8.860 -18.673 1.00 44.84 112 ARG A C 1
ATOM 887 O O . ARG A 1 112 ? -6.352 8.582 -17.520 1.00 44.84 112 ARG A O 1
#

Radius of gyration: 15.96 Å; chains: 1; bounding box: 58×28×37 Å

Sequence (112 aa):
MSGTGLRVAAAAPEQKAGRPEPKIYKRGDYTFNRRFIETQFSGFFRLVPSEAEKDLVLVIRTPKQEYLAKRISRISATEMFIQPIQVGAKEVNVVIGEIAEIQVRHKDDLGR

Secondary structure (DSSP, 8-state):
-----------PPPP-TTSPPPEEEEBTTB---HHHHHHHTGGGG-SS--TTTTTEEEEEE-SS-EEEEEEEEEE-SSEEEEEESSTTPPPEEEEGGG--EEEEEEGGGG--

Foldseek 3Di:
DDDDDPDPPDDDDDDDPPFDRKDKDFDPNDDQWPVVCCVPVVQQCDPDHDPNLQQKWKWWDFPVGIFTFSHWPDDDGFWTWGHGPDPPDDIDIDGSVRTGMIIIDGNVVVPD